Protein AF-A0A413B2T2-F1 (afdb_monomer_lite)

Secondary structure (DSSP, 8-state):
-EEESSS-------TTHHHHHHHHSS-EEE--GGGGHHHHHTTSS-EE--TT------------TT---SHHHHHHHHHHHTGGG-

Radius of gyration: 17.01 Å; chains: 1; bounding box: 38×27×45 Å

Sequence (86 aa):
RTFRRKKDAEELSCGFEVKLFLEHTDCLGIVSVRSITRELYSGQLRVVEIKGMPMLRDFSFAQPQGQESGLAQVFMQFAMHNNHKL

Foldseek 3Di:
DKWFFDDDEDDDPDLVVVVVCLQPDRYMDDDDCVSCVVCVVVVSIDDDDDPPDDDDDDDDDDDDPPDDDDVVVVVVVVCVVCVVVD

Organism: Bacteroides stercoris (NCBI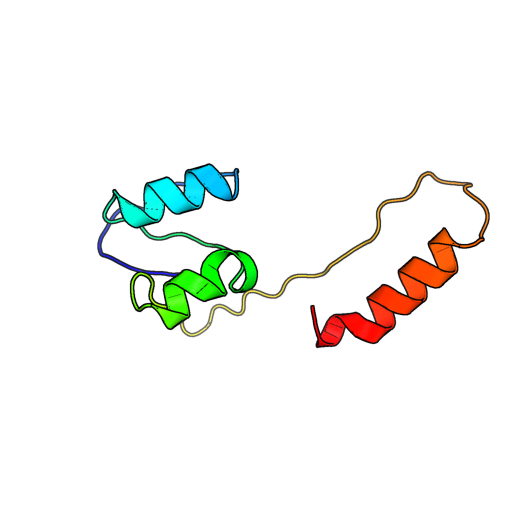:txid46506)

pLDDT: mean 71.3, std 14.78, range [36.5, 88.06]

Structure (mmCIF, N/CA/C/O backbone):
data_AF-A0A413B2T2-F1
#
_entry.id   AF-A0A413B2T2-F1
#
loop_
_atom_site.group_PDB
_atom_site.id
_atom_site.type_symbol
_atom_site.label_atom_id
_atom_site.label_alt_id
_atom_site.label_comp_id
_atom_site.label_asym_id
_atom_site.label_entity_id
_atom_site.label_seq_id
_atom_site.pdbx_PDB_ins_code
_atom_site.Cartn_x
_atom_site.Cartn_y
_atom_site.Cartn_z
_atom_site.occupancy
_atom_site.B_iso_or_equiv
_atom_site.auth_seq_id
_atom_site.auth_comp_id
_atom_site.auth_asym_id
_atom_site.auth_atom_id
_atom_site.pdbx_PDB_model_num
ATOM 1 N N . ARG A 1 1 ? -9.683 0.591 2.026 1.00 52.75 1 ARG A N 1
ATOM 2 C CA . ARG A 1 1 ? -10.631 0.207 3.100 1.00 52.75 1 ARG A CA 1
ATOM 3 C C . ARG A 1 1 ? -10.804 1.438 3.978 1.00 52.75 1 ARG A C 1
ATOM 5 O O . ARG A 1 1 ? -9.807 2.109 4.206 1.00 52.75 1 ARG A O 1
ATOM 12 N N . THR A 1 2 ? -12.023 1.788 4.365 1.00 45.97 2 THR A N 1
ATOM 13 C CA . THR A 1 2 ? -12.316 3.020 5.121 1.00 45.97 2 THR A CA 1
ATOM 14 C C . THR A 1 2 ? -12.104 2.765 6.619 1.00 45.97 2 THR A C 1
ATOM 16 O O . THR A 1 2 ? -12.303 1.641 7.067 1.00 45.97 2 THR A O 1
ATOM 19 N N . PHE A 1 3 ? -11.652 3.746 7.403 1.00 55.50 3 PHE A N 1
ATOM 20 C CA . PHE A 1 3 ? -11.355 3.598 8.845 1.00 55.50 3 PHE A CA 1
ATOM 21 C C . PHE A 1 3 ? -12.092 4.670 9.657 1.00 55.50 3 PHE A C 1
ATOM 23 O O . PHE A 1 3 ? -12.119 5.809 9.203 1.00 55.50 3 PHE A O 1
ATOM 30 N N . ARG A 1 4 ? -12.696 4.330 10.817 1.00 44.81 4 ARG A N 1
ATOM 31 C CA . ARG A 1 4 ? -13.612 5.220 11.586 1.00 44.81 4 ARG A CA 1
ATOM 32 C C . ARG A 1 4 ? -13.212 5.407 13.058 1.00 44.81 4 ARG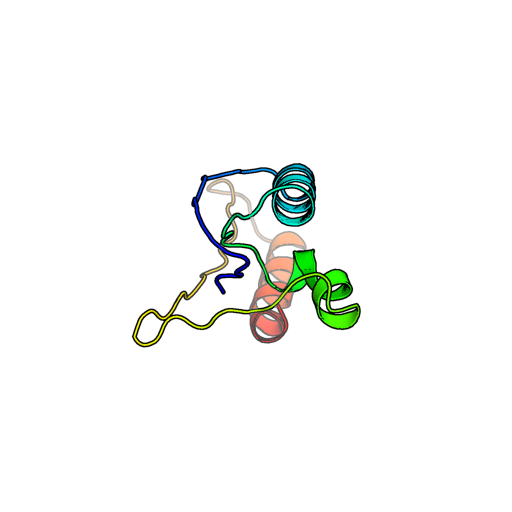 A C 1
ATOM 34 O O . ARG A 1 4 ? -13.214 4.430 13.810 1.00 44.81 4 ARG A O 1
ATOM 41 N N . ARG A 1 5 ? -13.069 6.667 13.486 1.00 40.09 5 ARG A N 1
ATOM 42 C CA . ARG A 1 5 ? -13.793 7.241 14.646 1.00 40.09 5 ARG A CA 1
ATOM 43 C C . ARG A 1 5 ? -14.693 8.382 14.130 1.00 40.09 5 ARG A C 1
ATOM 45 O O . ARG A 1 5 ? -14.925 8.443 12.925 1.00 40.09 5 ARG A O 1
ATOM 52 N N . LYS A 1 6 ? -15.463 9.045 14.987 1.00 39.41 6 LYS A N 1
ATOM 53 C CA . LYS A 1 6 ? -16.810 9.530 14.639 1.00 39.41 6 LYS A CA 1
ATOM 54 C C . LYS A 1 6 ? -16.799 11.026 14.258 1.00 39.41 6 LYS A C 1
ATOM 56 O O . LYS A 1 6 ? -16.771 11.852 15.149 1.00 39.41 6 LYS A O 1
ATOM 61 N N . LYS A 1 7 ? -17.091 11.279 12.970 1.00 37.47 7 LYS A N 1
ATOM 62 C CA . LYS A 1 7 ? -17.527 12.516 12.268 1.00 37.47 7 LYS A CA 1
ATOM 63 C C . LYS A 1 7 ? -16.440 13.398 11.617 1.00 37.47 7 LYS A C 1
ATOM 65 O O . LYS A 1 7 ? -15.446 13.766 12.211 1.00 37.47 7 LYS A O 1
ATOM 70 N N . ASP A 1 8 ? -16.780 13.753 10.374 1.00 36.50 8 ASP A N 1
ATOM 71 C CA . ASP A 1 8 ? -16.123 14.634 9.400 1.00 36.50 8 ASP A CA 1
ATOM 72 C C . ASP A 1 8 ? -14.999 13.960 8.580 1.00 36.50 8 ASP A C 1
ATOM 74 O O . ASP A 1 8 ? -14.099 13.313 9.109 1.00 36.50 8 ASP A O 1
ATOM 78 N N . ALA A 1 9 ? -15.149 13.974 7.249 1.00 38.56 9 ALA A N 1
ATOM 79 C CA . ALA A 1 9 ? -14.275 13.297 6.289 1.00 38.56 9 ALA A CA 1
ATOM 80 C C . ALA A 1 9 ? -13.582 14.356 5.426 1.00 38.56 9 ALA A C 1
ATOM 82 O O . ALA A 1 9 ? -14.249 15.077 4.687 1.00 38.56 9 ALA A O 1
ATOM 83 N N . GLU A 1 10 ? -12.259 14.435 5.534 1.00 41.22 10 GLU A N 1
ATOM 84 C CA . GLU A 1 10 ? -11.402 15.396 4.836 1.00 41.22 10 GLU A CA 1
ATOM 85 C C . GLU A 1 10 ? -10.416 14.635 3.938 1.00 41.22 10 GLU A C 1
ATOM 87 O O . GLU A 1 10 ? -9.841 13.619 4.342 1.00 41.22 10 GLU A O 1
ATOM 92 N N . GLU A 1 11 ? -10.250 15.087 2.695 1.00 39.62 11 GLU A N 1
ATOM 93 C CA . GLU A 1 11 ? -9.350 14.467 1.720 1.00 39.62 11 GLU A CA 1
ATOM 94 C C . GLU A 1 11 ? -7.918 14.973 1.945 1.00 39.62 11 GLU A C 1
ATOM 96 O O . GLU A 1 11 ? -7.513 16.013 1.436 1.00 39.62 11 GLU A O 1
ATOM 101 N N . LEU A 1 12 ? -7.146 14.245 2.753 1.00 46.00 12 LEU A N 1
ATOM 102 C CA . LEU A 1 12 ? -5.738 14.545 3.019 1.00 46.00 12 LEU A CA 1
ATOM 103 C C . LEU A 1 12 ? -4.839 13.627 2.180 1.00 46.00 12 LEU A C 1
ATOM 105 O O . LEU A 1 12 ? -5.020 12.408 2.151 1.00 46.00 12 LEU A O 1
ATOM 109 N N . SER A 1 13 ? -3.845 14.205 1.502 1.00 48.88 13 SER A N 1
ATOM 110 C CA . SER A 1 13 ? -2.905 13.482 0.637 1.00 48.88 13 SER A CA 1
ATOM 111 C C . SER A 1 13 ? -1.453 13.724 1.055 1.00 48.88 13 SER A C 1
ATOM 113 O O . SER A 1 13 ? -0.697 14.387 0.355 1.00 48.88 13 SER A O 1
ATOM 115 N N . CYS A 1 14 ? -1.036 13.126 2.173 1.00 43.09 14 CYS A N 1
ATOM 116 C CA . CYS A 1 14 ? 0.355 12.732 2.414 1.00 43.09 14 CYS A CA 1
ATOM 117 C C . CYS A 1 14 ? 0.382 11.696 3.546 1.00 43.09 14 CYS A C 1
ATOM 119 O O . CYS A 1 14 ? -0.135 11.948 4.629 1.00 43.09 14 CYS A O 1
ATOM 121 N N . GLY A 1 15 ? 0.940 10.504 3.314 1.00 55.16 15 GLY A N 1
ATOM 122 C CA . GLY A 1 15 ? 0.770 9.341 4.204 1.00 55.16 15 GLY A CA 1
ATOM 123 C C . GLY A 1 15 ? 1.192 9.540 5.669 1.00 55.16 15 GLY A C 1
ATOM 124 O O . GLY A 1 15 ? 0.736 8.789 6.527 1.00 55.16 15 GLY A O 1
ATOM 125 N N . PHE A 1 16 ? 2.025 10.544 5.960 1.00 58.12 16 PHE A N 1
ATOM 126 C CA . PHE A 1 16 ? 2.385 10.938 7.325 1.00 58.12 16 PHE A CA 1
ATOM 127 C C . PHE A 1 16 ? 1.372 11.918 7.940 1.00 58.12 16 PHE A C 1
ATOM 129 O O . PHE A 1 16 ? 0.952 11.743 9.080 1.00 58.12 16 PHE A O 1
ATOM 136 N N . GLU A 1 17 ? 0.918 12.904 7.169 1.00 58.94 17 GLU A N 1
ATOM 137 C CA . GLU A 1 17 ? -0.040 13.923 7.614 1.00 58.94 17 GLU A CA 1
ATOM 138 C C . GLU A 1 17 ? -1.440 13.339 7.814 1.00 58.94 17 GLU A C 1
ATOM 140 O O . GLU A 1 17 ? -2.080 13.602 8.826 1.00 58.94 17 GLU A O 1
ATOM 145 N N . VAL A 1 18 ? -1.878 12.450 6.915 1.00 64.44 18 VAL A N 1
ATOM 146 C CA . VAL A 1 18 ? -3.151 11.717 7.049 1.00 64.44 18 VAL A CA 1
ATOM 147 C C . VAL A 1 18 ? -3.165 10.887 8.327 1.00 64.44 18 VAL A C 1
ATOM 149 O O . VAL A 1 18 ? -4.193 10.759 8.986 1.00 64.44 18 VAL A O 1
ATOM 152 N N . LYS A 1 19 ? -2.014 10.312 8.683 1.00 67.44 19 LYS A N 1
ATOM 153 C CA . LYS A 1 19 ? -1.867 9.483 9.875 1.00 67.44 19 LYS A CA 1
ATOM 154 C C . LYS A 1 19 ? -1.943 10.320 11.147 1.00 67.44 19 LYS A C 1
ATOM 156 O O . LYS A 1 19 ? -2.697 9.965 12.044 1.00 67.44 19 LYS A O 1
ATOM 161 N N . LEU A 1 20 ? -1.239 11.452 11.179 1.00 64.31 20 LEU A N 1
ATOM 162 C CA . LEU A 1 20 ? -1.298 12.387 12.298 1.00 64.31 20 LEU A CA 1
ATOM 163 C C . LEU A 1 20 ? -2.711 12.962 12.468 1.00 64.31 20 LEU A C 1
ATOM 165 O O . LEU A 1 20 ? -3.188 13.079 13.593 1.00 64.31 20 LEU A O 1
ATOM 169 N N . PHE A 1 21 ? -3.404 13.254 11.366 1.00 67.12 21 PHE A N 1
ATOM 170 C CA . PHE A 1 21 ? -4.787 13.720 11.401 1.00 67.12 21 PHE A CA 1
ATOM 171 C C . PHE A 1 21 ? -5.723 12.647 11.971 1.00 67.12 21 PHE A C 1
ATOM 173 O O . PHE A 1 21 ? -6.405 12.905 12.952 1.00 67.12 21 PHE A O 1
ATOM 180 N N . LEU A 1 22 ? -5.666 11.408 11.467 1.00 67.56 22 LEU A N 1
ATOM 181 C CA . LEU A 1 22 ? -6.470 10.289 11.988 1.00 67.56 22 LEU A CA 1
ATOM 182 C C . LEU A 1 22 ? -6.236 9.979 13.476 1.00 67.56 22 LEU A C 1
ATOM 184 O O . LEU A 1 22 ? -7.110 9.403 14.123 1.00 67.56 22 LEU A O 1
ATOM 188 N N . GLU A 1 23 ? -5.055 10.294 14.007 1.00 69.44 23 GLU A N 1
ATOM 189 C CA . GLU A 1 23 ? -4.722 10.089 15.421 1.00 69.44 23 GLU A CA 1
ATOM 190 C C . GLU A 1 23 ? -5.245 11.211 16.330 1.00 69.44 23 GLU A C 1
ATOM 192 O O . GLU A 1 23 ? -5.570 10.944 17.488 1.00 69.44 23 GLU A O 1
ATOM 197 N N . HIS A 1 24 ? -5.342 12.443 15.821 1.00 73.06 24 HIS A N 1
ATOM 198 C CA . HIS A 1 24 ? -5.636 13.636 16.626 1.00 73.06 24 HIS A CA 1
ATOM 199 C C . HIS A 1 24 ? -7.004 14.274 16.330 1.00 73.06 24 HIS A C 1
ATOM 201 O O . HIS A 1 24 ? -7.404 15.190 17.049 1.00 73.06 24 HIS A O 1
ATOM 207 N N . THR A 1 25 ? -7.738 13.800 15.319 1.00 66.94 25 THR A N 1
ATOM 208 C CA . THR A 1 25 ? -9.086 14.275 14.966 1.00 66.94 25 THR A CA 1
ATOM 209 C C . THR A 1 25 ? -10.081 13.117 14.849 1.00 66.94 25 THR A C 1
ATOM 211 O O . THR A 1 25 ? -9.714 11.963 14.631 1.00 66.94 25 THR A O 1
ATOM 214 N N . ASP A 1 26 ? -11.374 13.406 15.018 1.00 70.19 26 ASP A N 1
ATOM 215 C CA . ASP A 1 26 ? -12.444 12.396 15.064 1.00 70.19 26 ASP A CA 1
ATOM 216 C C . ASP A 1 26 ? -12.900 11.933 13.659 1.00 70.19 26 ASP A C 1
ATOM 218 O O . ASP A 1 26 ? -14.064 11.618 13.419 1.00 70.19 26 ASP A O 1
ATOM 222 N N . CYS A 1 27 ? -11.971 11.865 12.707 1.00 71.06 27 CYS A N 1
ATOM 223 C CA . CYS A 1 27 ? -12.277 11.794 11.281 1.00 71.06 27 CYS A CA 1
ATOM 224 C C . CYS A 1 27 ? -12.259 10.370 10.688 1.00 71.06 27 CYS A C 1
ATOM 226 O O . CYS A 1 27 ? -11.748 9.405 11.269 1.00 71.06 27 CYS A O 1
ATOM 228 N N . LEU A 1 28 ? -12.833 10.234 9.485 1.00 75.19 28 LEU A N 1
ATOM 229 C CA . LEU A 1 28 ? -12.709 9.036 8.644 1.00 75.19 28 LEU A CA 1
ATOM 230 C C . LEU A 1 28 ? -11.680 9.270 7.539 1.00 75.19 28 LEU A C 1
ATOM 232 O O . LEU A 1 28 ? -11.731 10.279 6.844 1.00 75.19 28 LEU A O 1
ATOM 236 N N . GLY A 1 29 ? -10.816 8.281 7.318 1.00 77.12 29 GLY A N 1
ATOM 237 C CA . GLY A 1 29 ? -9.826 8.310 6.245 1.00 77.12 29 GLY A CA 1
ATOM 238 C C . GLY A 1 29 ? -9.903 7.075 5.364 1.00 77.12 29 GLY A C 1
ATOM 239 O O . GLY A 1 29 ? -10.116 5.949 5.836 1.00 77.12 29 GLY A O 1
ATOM 240 N N . ILE A 1 30 ? -9.693 7.280 4.066 1.00 79.56 30 ILE A N 1
ATOM 241 C CA . ILE A 1 30 ? -9.401 6.200 3.131 1.00 79.56 30 ILE A CA 1
ATOM 242 C C . ILE A 1 30 ? -7.886 6.111 3.002 1.00 79.56 30 ILE A C 1
ATOM 244 O O . ILE A 1 30 ? -7.248 6.929 2.350 1.00 79.56 30 ILE A O 1
ATOM 248 N N . VAL A 1 31 ? -7.311 5.084 3.617 1.00 80.44 31 VAL A N 1
ATOM 249 C CA . VAL A 1 31 ? -5.870 4.832 3.565 1.00 80.44 31 VAL A CA 1
ATOM 250 C C . VAL A 1 31 ? -5.580 3.404 3.131 1.00 80.44 31 VAL A C 1
ATOM 252 O O . VAL A 1 31 ? -6.426 2.502 3.208 1.00 80.44 31 VAL A O 1
ATOM 255 N N . SER A 1 32 ? -4.358 3.190 2.646 1.00 79.06 32 SER A N 1
ATOM 256 C CA . SER A 1 32 ? -3.851 1.839 2.434 1.00 79.06 32 SER A CA 1
ATOM 257 C C . SER A 1 32 ? -3.724 1.133 3.781 1.00 79.06 32 SER A C 1
ATOM 259 O O . SER A 1 32 ? -3.101 1.663 4.698 1.00 79.06 32 SER A O 1
ATOM 261 N N . VAL A 1 33 ? -4.255 -0.090 3.883 1.00 79.06 33 VAL A N 1
ATOM 262 C CA . VAL A 1 33 ? -4.144 -0.923 5.097 1.00 79.06 33 VAL A CA 1
ATOM 263 C C . VAL A 1 33 ? -2.678 -1.093 5.497 1.00 79.06 33 VAL A C 1
ATOM 265 O O . VAL A 1 33 ? -2.347 -1.028 6.674 1.00 79.06 33 VAL A O 1
ATOM 268 N N . ARG A 1 34 ? -1.791 -1.232 4.504 1.00 80.00 34 ARG A N 1
ATOM 269 C CA . ARG A 1 34 ? -0.353 -1.449 4.708 1.00 80.00 34 ARG A CA 1
ATOM 270 C C . ARG A 1 34 ? 0.339 -0.284 5.401 1.00 80.00 34 ARG A C 1
ATOM 272 O O . ARG A 1 34 ? 1.292 -0.500 6.140 1.00 80.00 34 ARG A O 1
ATOM 279 N N . SER A 1 35 ? -0.132 0.937 5.162 1.00 80.06 35 SER A N 1
ATOM 280 C CA . SER A 1 35 ? 0.442 2.153 5.745 1.00 80.06 35 SER A CA 1
ATOM 281 C C . SER A 1 35 ? 0.092 2.312 7.227 1.00 80.06 35 SER A C 1
ATOM 283 O O . SER A 1 35 ? 0.751 3.083 7.922 1.00 80.06 35 SER A O 1
ATOM 285 N N . ILE A 1 36 ? -0.920 1.575 7.705 1.00 81.69 36 ILE A N 1
ATOM 286 C CA . ILE A 1 36 ? -1.417 1.640 9.083 1.00 81.69 36 ILE A CA 1
ATOM 287 C C . ILE A 1 36 ? -1.462 0.276 9.792 1.00 81.69 36 ILE A C 1
ATOM 289 O O . ILE A 1 36 ? -2.165 0.097 10.786 1.00 81.69 36 ILE A O 1
ATOM 293 N N . THR A 1 37 ? -0.735 -0.723 9.280 1.00 83.56 37 THR A N 1
ATOM 294 C CA . THR A 1 37 ? -0.726 -2.085 9.841 1.00 83.56 37 THR A CA 1
ATOM 295 C C . THR A 1 37 ? -0.349 -2.082 11.321 1.00 83.56 37 THR A C 1
ATOM 297 O O . THR A 1 37 ? -0.963 -2.785 12.119 1.00 83.56 37 THR A O 1
ATOM 300 N N . ARG A 1 38 ? 0.634 -1.262 11.711 1.00 83.38 38 ARG A N 1
ATOM 301 C CA . ARG A 1 38 ? 1.092 -1.155 13.102 1.00 83.38 38 ARG A CA 1
ATOM 302 C C . ARG A 1 38 ? -0.008 -0.619 14.017 1.00 83.38 38 ARG A C 1
ATOM 304 O O . ARG A 1 38 ? -0.195 -1.140 15.109 1.00 83.38 38 ARG A O 1
ATOM 311 N N . GLU A 1 39 ? -0.743 0.382 13.556 1.00 82.62 39 GLU A N 1
ATOM 312 C CA . GLU A 1 39 ? -1.817 1.048 14.295 1.00 82.62 39 GLU A CA 1
ATOM 313 C C . GLU A 1 39 ? -3.051 0.160 14.417 1.00 82.62 39 GLU A C 1
ATOM 315 O O . GLU A 1 39 ? -3.794 0.253 15.394 1.00 82.62 39 GLU A O 1
ATOM 320 N N . LEU A 1 40 ? -3.245 -0.728 13.441 1.00 83.00 40 LEU A N 1
ATOM 321 C CA . LEU A 1 40 ? -4.246 -1.781 13.510 1.00 83.00 40 LEU A CA 1
ATOM 322 C C . LEU A 1 40 ? -3.878 -2.846 14.537 1.00 83.00 40 LEU A C 1
ATOM 324 O O . LEU A 1 40 ? -4.732 -3.233 15.331 1.00 83.00 40 LEU A O 1
ATOM 328 N N . TYR A 1 41 ? -2.614 -3.279 14.565 1.00 85.75 41 TYR A N 1
ATOM 329 C CA . TYR A 1 41 ? -2.130 -4.220 15.578 1.00 85.75 41 TYR A CA 1
ATOM 330 C C . TYR A 1 41 ? -2.166 -3.634 16.991 1.00 85.75 41 TYR A C 1
ATOM 332 O O . TYR A 1 41 ? -2.479 -4.357 17.933 1.00 85.75 41 TYR A O 1
ATOM 340 N N . SER A 1 42 ? -1.878 -2.340 17.155 1.00 85.38 42 SER A N 1
ATOM 341 C CA . SER A 1 42 ? -1.953 -1.669 18.458 1.00 85.38 42 SER A CA 1
ATOM 342 C C . SER A 1 42 ? -3.368 -1.233 18.858 1.00 85.38 42 SER A C 1
ATOM 344 O O . SER A 1 42 ? -3.550 -0.718 19.958 1.00 85.38 42 SER A O 1
ATOM 346 N N . GLY A 1 43 ? -4.373 -1.424 17.995 1.00 82.31 43 GLY A N 1
ATOM 347 C CA . GLY A 1 43 ? -5.770 -1.070 18.270 1.00 82.31 43 GLY A CA 1
ATOM 348 C C . GLY A 1 43 ? -6.075 0.433 18.245 1.00 82.31 43 GLY A C 1
ATOM 349 O O . GLY A 1 43 ? -7.174 0.840 18.619 1.00 82.31 43 GLY A O 1
ATOM 350 N N . GLN A 1 44 ? -5.133 1.268 17.797 1.00 81.19 44 GLN A N 1
ATOM 351 C CA . GLN A 1 44 ? -5.313 2.722 17.705 1.00 81.19 44 GLN A CA 1
ATOM 352 C C . GLN A 1 44 ? -6.308 3.100 16.600 1.00 81.19 44 GLN A C 1
ATOM 354 O O . GLN A 1 44 ? -7.136 3.998 16.790 1.00 81.19 44 GLN A O 1
ATOM 359 N N . LEU A 1 45 ? -6.262 2.367 15.480 1.00 81.31 45 LEU A N 1
ATOM 360 C CA . LEU A 1 45 ? -7.153 2.516 14.329 1.00 81.31 45 LEU A CA 1
ATOM 361 C C . LEU A 1 45 ? -7.976 1.244 14.104 1.00 81.31 45 LEU A C 1
ATOM 363 O O . LEU A 1 45 ? -7.544 0.135 14.412 1.00 81.31 45 LEU A O 1
ATOM 367 N N . ARG A 1 46 ? -9.170 1.397 13.519 1.00 81.69 46 ARG A N 1
ATOM 368 C CA . ARG A 1 46 ? -10.081 0.285 13.209 1.00 81.69 46 ARG A CA 1
ATOM 369 C C . ARG A 1 46 ? -10.618 0.377 11.787 1.00 81.69 46 ARG A C 1
ATOM 371 O O . ARG A 1 46 ? -11.113 1.428 11.377 1.00 81.69 46 ARG A O 1
ATOM 378 N N . VAL A 1 47 ? -10.576 -0.744 11.063 1.00 83.31 47 VAL A N 1
ATOM 379 C CA . VAL A 1 47 ? -11.202 -0.871 9.737 1.00 83.31 47 VAL A CA 1
ATOM 380 C C . VAL A 1 47 ? -12.721 -0.788 9.877 1.00 83.31 47 VAL A C 1
ATOM 382 O O . VAL A 1 47 ? -13.314 -1.496 10.693 1.00 83.31 47 VAL A O 1
ATOM 385 N N . VAL A 1 48 ? -13.356 0.029 9.043 1.00 83.50 48 VAL A N 1
ATOM 386 C CA . VAL A 1 48 ? -14.804 0.052 8.848 1.00 83.50 48 VAL A CA 1
ATOM 387 C C . VAL A 1 48 ? -15.137 -0.351 7.423 1.00 83.50 48 VAL A C 1
ATOM 389 O O . VAL A 1 48 ? -14.786 0.312 6.449 1.00 83.50 48 VAL A O 1
ATOM 392 N N . GLU A 1 49 ? -15.845 -1.468 7.314 1.00 78.31 49 GLU A N 1
ATOM 393 C CA . GLU A 1 49 ? -16.333 -1.967 6.039 1.00 78.31 49 GLU A CA 1
ATOM 394 C C . GLU A 1 49 ? -17.635 -1.266 5.657 1.00 78.31 49 GLU A C 1
ATOM 396 O O . GLU A 1 49 ? -18.602 -1.239 6.422 1.00 78.31 49 GLU A O 1
ATOM 401 N N . ILE A 1 50 ? -17.657 -0.704 4.449 1.00 81.75 50 ILE A N 1
ATOM 402 C CA . ILE A 1 50 ? -18.854 -0.127 3.843 1.00 81.75 50 ILE A CA 1
ATOM 403 C C . ILE A 1 50 ? -19.452 -1.200 2.935 1.00 81.75 50 ILE A C 1
ATOM 405 O O . ILE A 1 50 ? -18.868 -1.574 1.917 1.00 81.75 50 ILE A O 1
ATOM 409 N N . LYS A 1 51 ? -20.611 -1.735 3.329 1.00 83.19 51 LYS A N 1
ATOM 410 C CA . LYS A 1 51 ? -21.306 -2.772 2.557 1.00 83.19 51 LYS A CA 1
ATOM 411 C C . LYS A 1 51 ? -21.712 -2.224 1.186 1.00 83.19 51 LYS A C 1
ATOM 413 O O . LYS A 1 51 ? -22.203 -1.105 1.095 1.00 83.19 51 LYS A O 1
ATOM 418 N N . GLY A 1 52 ? -21.525 -3.025 0.138 1.00 83.19 52 GLY A N 1
ATOM 419 C CA . GLY A 1 52 ? -21.890 -2.657 -1.236 1.00 83.19 52 GLY A CA 1
ATOM 420 C C . GLY A 1 52 ? -20.910 -1.714 -1.941 1.00 83.19 52 GLY A C 1
ATOM 421 O O . GLY A 1 52 ? -21.186 -1.309 -3.063 1.00 83.19 52 GLY A O 1
ATOM 422 N N . MET A 1 53 ? -19.767 -1.386 -1.325 1.00 77.81 53 MET A N 1
ATOM 423 C CA . MET A 1 53 ? -18.766 -0.490 -1.911 1.00 77.81 53 MET A CA 1
ATOM 424 C C . MET A 1 53 ? -17.396 -1.185 -2.029 1.00 77.81 53 MET A C 1
ATOM 426 O O . MET A 1 53 ? -16.515 -0.972 -1.189 1.00 77.81 53 MET A O 1
ATOM 430 N N . PRO A 1 54 ? -17.188 -2.047 -3.044 1.00 76.38 54 PRO A N 1
ATOM 431 C CA . PRO A 1 54 ? -15.875 -2.620 -3.296 1.00 76.38 54 PRO A CA 1
ATOM 432 C C . PRO A 1 54 ? -14.922 -1.519 -3.772 1.00 76.38 54 PRO A C 1
ATOM 434 O O . PRO A 1 54 ? -15.134 -0.887 -4.801 1.00 76.38 54 PRO A O 1
ATOM 437 N N . MET A 1 55 ? -13.852 -1.293 -3.016 1.00 72.19 55 MET A N 1
ATOM 438 C CA . MET A 1 55 ? -12.769 -0.398 -3.415 1.00 72.19 55 MET A CA 1
ATOM 439 C C . MET A 1 55 ? -11.608 -1.234 -3.945 1.00 72.19 55 MET A C 1
ATOM 441 O O . MET A 1 55 ? -10.756 -1.678 -3.168 1.00 72.19 55 MET A O 1
ATOM 445 N N . LEU A 1 56 ? -11.613 -1.471 -5.254 1.00 77.25 56 LEU A N 1
ATOM 446 C CA . LEU A 1 56 ? -10.524 -2.134 -5.967 1.00 77.25 56 LEU A CA 1
ATOM 447 C C . LEU A 1 56 ? -9.465 -1.100 -6.356 1.00 77.25 56 LEU A C 1
ATOM 449 O O . LEU A 1 56 ? -9.783 0.059 -6.619 1.00 77.25 56 LEU A O 1
ATOM 453 N N . ARG A 1 57 ? -8.198 -1.512 -6.345 1.00 74.38 57 ARG A N 1
ATOM 454 C CA . ARG A 1 57 ? -7.077 -0.676 -6.769 1.00 74.38 57 ARG A CA 1
ATOM 455 C C . ARG A 1 57 ? -6.270 -1.448 -7.796 1.00 74.38 57 ARG A C 1
ATOM 457 O O . ARG A 1 57 ? -5.714 -2.491 -7.461 1.00 74.38 57 ARG A O 1
ATOM 464 N N . ASP A 1 58 ? -6.157 -0.877 -8.985 1.00 80.12 58 ASP A N 1
ATOM 465 C CA . ASP A 1 58 ? -5.231 -1.344 -10.005 1.00 80.12 58 ASP A CA 1
ATOM 466 C C . ASP A 1 58 ? -3.891 -0.622 -9.846 1.00 80.12 58 ASP A C 1
ATOM 468 O O . ASP A 1 58 ? -3.832 0.597 -9.668 1.00 80.12 58 ASP A O 1
ATOM 472 N N . PHE A 1 59 ? -2.806 -1.391 -9.863 1.00 80.56 59 PHE A N 1
ATOM 473 C CA . PHE A 1 59 ? -1.449 -0.860 -9.860 1.00 80.56 59 PHE A CA 1
ATOM 474 C C . PHE A 1 59 ? -0.884 -0.947 -11.273 1.00 80.56 59 PHE A C 1
ATOM 476 O O . PHE A 1 59 ? -0.800 -2.033 -11.845 1.00 80.56 59 PHE A O 1
ATOM 483 N N . SER A 1 60 ? -0.462 0.198 -11.803 1.00 82.38 60 SER A N 1
ATOM 484 C CA . SER A 1 60 ? 0.091 0.318 -13.150 1.00 82.38 60 SER A CA 1
ATOM 485 C C . SER A 1 60 ? 1.485 0.928 -13.097 1.00 82.38 60 SER A C 1
ATOM 487 O O . SER A 1 60 ? 1.760 1.808 -12.281 1.00 82.38 60 SER A O 1
ATOM 489 N N . PHE A 1 61 ? 2.363 0.480 -13.992 1.00 85.00 61 PHE A N 1
ATOM 490 C CA . PHE A 1 61 ? 3.670 1.093 -14.205 1.00 85.00 61 PHE A CA 1
ATOM 491 C C . PHE A 1 61 ? 3.549 2.201 -15.253 1.00 85.00 61 PHE A C 1
ATOM 493 O O . PHE A 1 61 ? 3.001 1.974 -16.329 1.00 85.00 61 PHE A O 1
ATOM 500 N N . ALA A 1 62 ? 4.063 3.392 -14.949 1.00 86.38 62 ALA A N 1
ATOM 501 C CA . ALA A 1 62 ? 4.197 4.476 -15.918 1.0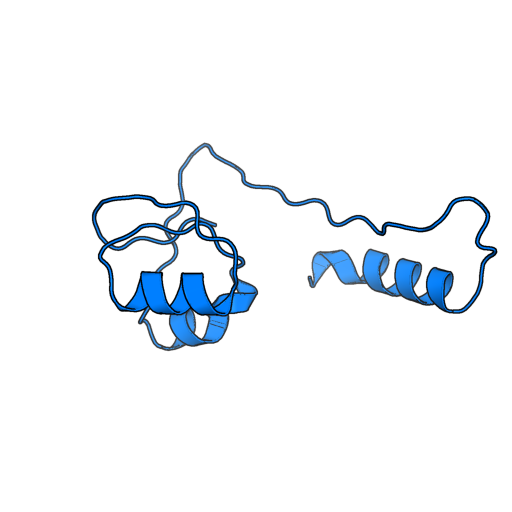0 86.38 62 ALA A CA 1
ATOM 502 C C . ALA A 1 62 ? 5.621 4.464 -16.488 1.00 86.38 62 ALA A C 1
ATOM 504 O O . ALA A 1 62 ? 6.588 4.487 -15.724 1.00 86.38 62 ALA A O 1
ATOM 505 N N . GLN A 1 63 ? 5.752 4.415 -17.814 1.00 82.56 63 GLN A N 1
ATOM 506 C CA . GLN A 1 63 ? 7.044 4.402 -18.504 1.00 82.56 63 GLN A C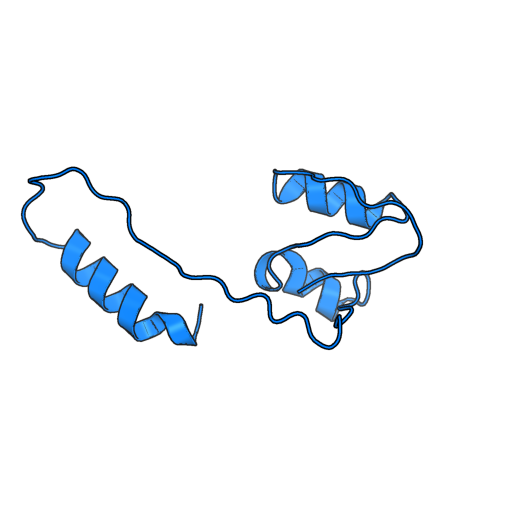A 1
ATOM 507 C C . GLN A 1 63 ? 7.033 5.351 -19.710 1.00 82.56 63 GLN A C 1
ATOM 509 O O . GLN A 1 63 ? 5.990 5.492 -20.355 1.00 82.56 63 GLN A O 1
ATOM 514 N N . PRO A 1 64 ? 8.169 5.994 -20.041 1.00 82.19 64 PRO A N 1
ATOM 515 C CA . PRO A 1 64 ? 8.300 6.770 -21.270 1.00 82.19 64 PRO A CA 1
ATOM 516 C C . PRO A 1 64 ? 8.098 5.886 -22.506 1.00 82.19 64 PRO A C 1
ATOM 518 O O . PRO A 1 64 ? 8.607 4.764 -22.563 1.00 82.19 64 PRO A O 1
ATOM 521 N N . GLN A 1 65 ? 7.390 6.393 -23.520 1.00 77.94 65 GLN A N 1
ATOM 522 C CA . GLN A 1 65 ? 7.276 5.685 -24.796 1.00 77.94 65 GLN A CA 1
ATOM 523 C C . GLN A 1 65 ? 8.657 5.532 -25.447 1.00 77.94 65 GLN A C 1
ATOM 525 O O . GLN A 1 65 ? 9.388 6.509 -25.592 1.00 77.94 65 GLN A O 1
ATOM 530 N N . GLY A 1 66 ? 8.997 4.302 -25.843 1.00 74.69 66 GLY A N 1
ATOM 531 C CA . GLY A 1 66 ? 10.258 3.979 -26.519 1.00 74.69 66 GLY A CA 1
ATOM 532 C C . GLY A 1 66 ? 11.421 3.592 -25.601 1.00 74.69 66 GLY A C 1
ATOM 533 O O . GLY A 1 66 ? 12.537 3.436 -26.091 1.00 74.69 66 GLY A O 1
ATOM 534 N N . GLN A 1 67 ? 11.208 3.428 -24.288 1.00 67.81 67 GLN A N 1
ATOM 535 C CA . GLN A 1 67 ? 12.242 2.857 -23.423 1.00 67.81 67 GLN A CA 1
ATOM 536 C C . GLN A 1 67 ? 12.301 1.332 -23.593 1.00 67.81 67 GLN A C 1
ATOM 538 O O . GLN A 1 67 ? 11.432 0.602 -23.121 1.00 67.81 67 GLN A O 1
ATOM 543 N N . GLU A 1 68 ? 13.349 0.872 -24.273 1.00 64.69 68 GLU A N 1
ATOM 544 C CA . GLU A 1 68 ? 13.591 -0.539 -24.558 1.00 64.69 68 GLU A CA 1
ATOM 545 C C . GLU A 1 68 ? 13.980 -1.341 -23.303 1.00 64.69 68 GLU A C 1
ATOM 547 O O . GLU A 1 68 ? 14.638 -0.875 -22.367 1.00 64.69 68 GLU A O 1
ATOM 552 N N . SER A 1 69 ? 13.522 -2.587 -23.329 1.00 67.12 69 SER A N 1
ATOM 553 C CA . SER A 1 69 ? 13.503 -3.617 -22.298 1.00 67.12 69 SER A CA 1
ATOM 554 C C . SER A 1 69 ? 14.854 -3.958 -21.657 1.00 67.12 69 SER A C 1
ATOM 556 O O . SER A 1 69 ? 15.857 -4.149 -22.339 1.00 67.12 69 SER A O 1
ATOM 558 N N . GLY A 1 70 ? 14.844 -4.152 -20.335 1.00 78.12 70 GLY A N 1
ATOM 559 C CA . GLY A 1 70 ? 15.983 -4.628 -19.544 1.00 78.12 70 GLY A CA 1
ATOM 560 C C . GLY A 1 70 ? 15.555 -5.017 -18.126 1.00 78.12 70 GLY A C 1
ATOM 561 O O . GLY A 1 70 ? 14.470 -5.568 -17.927 1.00 78.12 70 GLY A O 1
ATOM 562 N N . LEU A 1 71 ? 16.358 -4.665 -17.115 1.00 82.06 71 LEU A N 1
ATOM 563 C CA . LEU A 1 71 ? 16.033 -4.904 -15.698 1.00 82.06 71 LEU A CA 1
ATOM 564 C C . LEU A 1 71 ? 14.679 -4.313 -15.279 1.00 82.06 71 LEU A C 1
ATOM 566 O O . 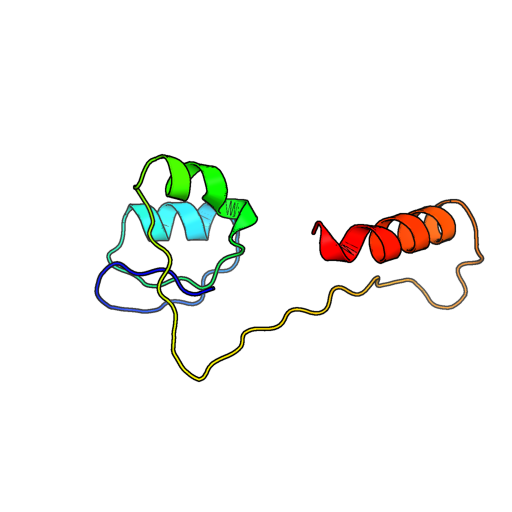LEU A 1 71 ? 13.979 -4.920 -14.475 1.00 82.06 71 LEU A O 1
ATOM 570 N N . ALA A 1 72 ? 14.277 -3.173 -15.852 1.00 83.56 72 ALA A N 1
ATOM 571 C CA . ALA A 1 72 ? 12.972 -2.570 -15.587 1.00 83.56 72 ALA A CA 1
ATOM 572 C C . ALA A 1 72 ? 11.817 -3.503 -15.987 1.00 83.56 72 ALA A C 1
ATOM 574 O O . ALA A 1 72 ? 10.853 -3.638 -15.242 1.00 83.56 72 ALA A O 1
ATOM 575 N N . GLN A 1 73 ? 11.933 -4.212 -17.113 1.00 83.25 73 GLN A N 1
ATOM 576 C CA . GLN A 1 73 ? 10.915 -5.167 -17.548 1.00 83.25 73 GLN A CA 1
ATOM 577 C C . GLN A 1 73 ? 10.898 -6.416 -16.675 1.00 83.25 73 GLN A C 1
ATOM 579 O O . GLN A 1 73 ? 9.823 -6.868 -16.295 1.00 83.25 73 GLN A O 1
ATOM 584 N N . VAL A 1 74 ? 12.067 -6.926 -16.281 1.00 85.56 74 VAL A N 1
ATOM 585 C CA . VAL A 1 74 ? 12.162 -8.044 -15.328 1.00 85.56 74 VAL A CA 1
ATOM 586 C C . VAL A 1 74 ? 11.565 -7.659 -13.970 1.00 85.56 74 VAL A C 1
ATOM 588 O O . VAL A 1 74 ? 10.834 -8.449 -13.377 1.00 85.56 74 VAL A O 1
ATOM 591 N N . PHE A 1 75 ? 11.802 -6.432 -13.499 1.00 86.44 75 PHE A N 1
ATOM 592 C CA . PHE A 1 75 ? 11.212 -5.910 -12.267 1.00 86.44 75 PHE A CA 1
ATOM 593 C C . PHE A 1 75 ? 9.693 -5.752 -12.375 1.00 86.44 75 PHE A C 1
ATOM 595 O O . PHE A 1 75 ? 8.977 -6.187 -11.477 1.00 86.44 75 PHE A O 1
ATOM 602 N N . MET A 1 76 ? 9.187 -5.186 -13.474 1.00 87.12 76 MET A N 1
ATOM 603 C CA . MET A 1 76 ? 7.745 -5.093 -13.713 1.00 87.12 76 MET A CA 1
ATOM 604 C C . MET A 1 76 ? 7.106 -6.479 -13.746 1.00 87.12 76 MET A C 1
ATOM 606 O O . MET A 1 76 ? 6.101 -6.694 -13.079 1.00 87.12 76 MET A O 1
ATOM 610 N N . GLN A 1 77 ? 7.721 -7.444 -14.439 1.00 84.31 77 GLN A N 1
ATOM 611 C CA . GLN A 1 77 ? 7.263 -8.833 -14.441 1.00 84.31 77 GLN A CA 1
ATOM 612 C C . GLN A 1 77 ? 7.257 -9.402 -13.020 1.00 84.31 77 GLN A C 1
ATOM 614 O O . GLN A 1 77 ? 6.231 -9.909 -12.576 1.00 84.31 77 GLN A O 1
ATOM 619 N N . PHE A 1 78 ? 8.344 -9.262 -12.263 1.00 88.06 78 PHE A N 1
ATOM 620 C CA . PHE A 1 78 ? 8.406 -9.707 -10.870 1.00 88.06 78 PHE A CA 1
ATOM 621 C C . PHE A 1 78 ? 7.296 -9.084 -10.007 1.00 88.06 78 PHE A C 1
ATOM 623 O O . PHE A 1 78 ? 6.621 -9.790 -9.255 1.00 88.06 78 PHE A O 1
ATOM 630 N N . ALA A 1 79 ? 7.082 -7.777 -10.124 1.00 85.62 79 ALA A N 1
ATOM 631 C CA . ALA A 1 79 ? 6.088 -7.053 -9.348 1.00 85.62 79 ALA A CA 1
ATOM 632 C C . ALA A 1 79 ? 4.651 -7.425 -9.751 1.00 85.62 79 ALA A C 1
ATOM 634 O O . ALA A 1 79 ? 3.815 -7.616 -8.871 1.00 85.62 79 ALA A O 1
ATOM 635 N N . MET A 1 80 ? 4.375 -7.626 -11.044 1.00 83.19 80 MET A N 1
ATOM 636 C CA . MET A 1 80 ? 3.081 -8.129 -11.524 1.00 83.19 80 MET A CA 1
ATOM 637 C C . MET A 1 80 ? 2.800 -9.546 -11.010 1.00 83.19 80 MET A C 1
ATOM 639 O O . MET A 1 80 ? 1.700 -9.814 -10.528 1.00 83.19 80 MET A O 1
ATOM 643 N N . HIS A 1 81 ? 3.798 -10.436 -11.022 1.00 82.50 81 HIS A N 1
ATOM 644 C CA . HIS A 1 81 ? 3.655 -11.791 -10.478 1.00 82.50 81 HIS A CA 1
ATOM 645 C C . HIS A 1 81 ? 3.411 -11.787 -8.964 1.00 82.50 81 HIS A C 1
ATOM 647 O O . HIS A 1 81 ? 2.672 -12.630 -8.460 1.00 82.50 81 HIS A O 1
ATOM 653 N N . ASN A 1 82 ? 3.983 -10.831 -8.229 1.00 78.56 82 ASN A N 1
ATOM 654 C CA . ASN A 1 82 ? 3.802 -10.697 -6.781 1.00 78.56 82 ASN A C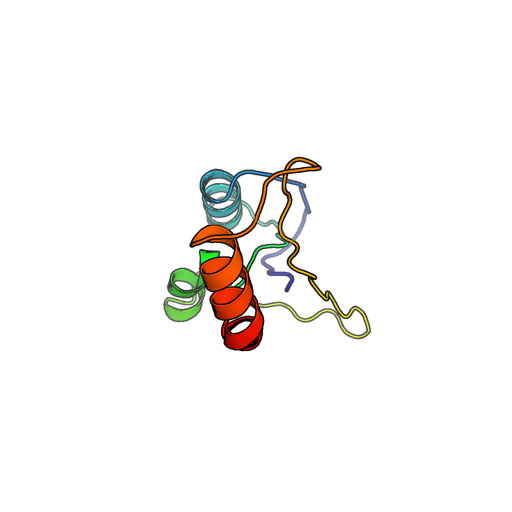A 1
ATOM 655 C C . ASN A 1 82 ? 2.659 -9.745 -6.386 1.00 78.56 82 ASN A C 1
ATOM 657 O O . ASN A 1 82 ? 2.477 -9.488 -5.197 1.00 78.56 82 ASN A O 1
ATOM 661 N N . ASN A 1 83 ? 1.854 -9.266 -7.340 1.00 67.75 83 ASN A N 1
ATOM 662 C CA . ASN A 1 83 ? 0.798 -8.282 -7.083 1.00 67.75 83 ASN A CA 1
ATOM 663 C C . ASN A 1 83 ? -0.299 -8.800 -6.136 1.00 67.75 83 ASN A C 1
ATOM 665 O O . ASN A 1 83 ? -0.894 -8.034 -5.396 1.00 67.75 83 ASN A O 1
ATOM 669 N N . HIS A 1 84 ? -0.505 -10.118 -6.064 1.00 62.34 84 HIS A N 1
ATOM 670 C CA . HIS A 1 84 ? -1.415 -10.737 -5.091 1.00 62.34 84 HIS A CA 1
ATOM 671 C C . HIS A 1 84 ? -0.922 -10.642 -3.630 1.00 62.34 84 HIS A C 1
ATOM 673 O O . HIS A 1 84 ? -1.689 -10.908 -2.706 1.00 62.34 84 HIS A O 1
ATOM 679 N N . LYS A 1 85 ? 0.356 -10.292 -3.412 1.00 54.56 85 LYS A N 1
ATOM 680 C CA . LYS A 1 85 ? 0.973 -10.053 -2.093 1.00 54.56 85 LYS A CA 1
ATOM 681 C C . LYS A 1 85 ? 1.173 -8.561 -1.795 1.00 54.56 85 LYS A C 1
ATOM 683 O O . LYS A 1 85 ? 1.678 -8.228 -0.714 1.00 54.56 85 LYS A O 1
ATOM 688 N N . LEU A 1 86 ? 0.843 -7.678 -2.742 1.00 50.16 86 LEU A N 1
ATOM 689 C CA . LEU A 1 86 ? 0.892 -6.218 -2.609 1.00 50.16 86 LEU A CA 1
ATOM 690 C C . LEU A 1 86 ? -0.439 -5.678 -2.079 1.00 50.16 86 LEU A C 1
ATOM 692 O O . LEU A 1 86 ? -0.356 -4.736 -1.258 1.00 50.16 86 LEU A O 1
#